Protein AF-A0A821LDR0-F1 (afdb_monomer)

Mean predicted aligned error: 9.77 Å

Secondary structure (DSSP, 8-state):
-EEEEE-TT-SEEEEEETTEEEE-EEPTTSEEEEE---PPSEEEEEEEEEEEE-SS-EEEEEE--TT-SSEETTTTEEEEEEETTEE-------TTTT--PPSS-----TTTTS-PPPTTT-------HHHHSTT-S--

pLDDT: mean 83.9, std 16.34, range [46.28, 98.5]

Sequence (139 aa):
MIFTLFAPTIDDVKLILDDKDVLMDKQSDGTFICSVDNLSDGDHQYKFQISKKGWVLTTSIDIIDPYATKYDPDEQVGYITIKNGKRYEEEFKWQYDQIKLPDNKEFKWQYDQIKLPDNKELILYELYVADFSDSGKFL

Nearest PDB structures (foldseek):
  6ne9-assembly1_A  TM=8.578E-01  e=2.839E-03  Bacteroides intestinalis
  6ne9-assembly1_B  TM=8.645E-01  e=3.786E-03  Bacteroides intestinalis
  6rzo-assembly1_B  TM=8.454E-01  e=6.736E-03  uncultured bacterium
  6rzo-assembly1_A  TM=8.411E-01  e=8.007E-03  uncultured bacterium
  4z29-assembly2_B  TM=7.031E-01  e=3.580E-02  Magnetospirillum gryphiswaldense

Radius of gyration: 22.31 Å; Cα contacts (8 Å, |Δi|>4): 197; chains: 1; bounding box: 69×32×50 Å

Solvent-accessible surface area (backbone atoms only — not comparable to full-atom values): 8923 Å² total; per-residue (Å²): 84,80,51,75,48,83,46,65,90,49,75,47,45,28,39,35,45,74,93,39,80,40,76,36,52,75,44,96,88,22,37,28,39,39,77,48,77,86,60,65,66,43,82,42,48,29,30,35,38,41,29,40,80,49,98,89,50,72,50,72,49,77,39,54,54,94,79,51,90,39,69,40,84,91,79,55,29,18,47,49,40,27,47,92,75,35,81,55,70,86,82,82,72,75,87,70,75,77,66,78,71,76,91,90,69,80,96,64,66,90,60,80,78,52,77,74,65,55,85,90,68,59,78,85,81,89,76,61,63,57,78,74,39,102,78,41,65,88,131

Structure (mmCIF, N/CA/C/O backbone):
data_AF-A0A821LDR0-F1
#
_entry.id   AF-A0A821LDR0-F1
#
loop_
_atom_site.group_PDB
_atom_site.id
_atom_site.type_symbol
_atom_site.label_atom_id
_atom_site.label_alt_id
_atom_site.label_comp_id
_atom_site.label_asym_id
_atom_site.label_entity_id
_atom_site.label_seq_id
_atom_site.pdbx_PDB_ins_code
_atom_site.Cartn_x
_atom_site.Cartn_y
_atom_site.Cartn_z
_atom_site.occupancy
_atom_site.B_iso_or_equiv
_atom_site.auth_seq_id
_atom_site.auth_comp_id
_atom_site.auth_asym_id
_atom_site.auth_atom_id
_atom_site.pdbx_PDB_model_num
ATOM 1 N N . MET A 1 1 ? 2.528 -5.704 13.195 1.00 91.25 1 MET A N 1
ATOM 2 C CA . MET A 1 1 ? 2.620 -5.048 11.874 1.00 91.25 1 MET A CA 1
ATOM 3 C C . MET A 1 1 ? 1.939 -3.699 11.957 1.00 91.25 1 MET A C 1
ATOM 5 O O . MET A 1 1 ? 0.848 -3.653 12.503 1.00 91.25 1 MET A O 1
ATOM 9 N N . ILE A 1 2 ? 2.563 -2.628 11.467 1.00 94.56 2 ILE A N 1
ATOM 10 C CA . ILE A 1 2 ? 1.967 -1.285 11.495 1.00 94.56 2 ILE A CA 1
ATOM 11 C C . ILE A 1 2 ? 1.418 -0.970 10.106 1.00 94.56 2 ILE A C 1
ATOM 13 O O . ILE A 1 2 ? 2.138 -1.116 9.120 1.00 94.56 2 ILE A O 1
ATOM 17 N N . PHE A 1 3 ? 0.169 -0.520 10.052 1.00 96.50 3 PHE A N 1
ATOM 18 C CA . PHE A 1 3 ? -0.457 0.019 8.849 1.00 96.50 3 PHE A CA 1
ATOM 19 C C . PHE A 1 3 ? -0.714 1.505 9.048 1.00 96.50 3 PHE A C 1
ATOM 21 O O . PHE A 1 3 ? -1.114 1.932 10.136 1.00 96.50 3 PHE A O 1
ATOM 28 N N . THR A 1 4 ? -0.483 2.286 7.997 1.00 97.69 4 THR A N 1
ATOM 29 C CA . THR A 1 4 ? -0.671 3.733 8.012 1.00 97.69 4 THR A CA 1
ATOM 30 C C . THR A 1 4 ? -1.425 4.191 6.772 1.00 97.69 4 THR A C 1
ATOM 32 O O . THR A 1 4 ? -1.251 3.640 5.689 1.00 97.69 4 THR A O 1
ATOM 35 N N . LEU A 1 5 ? -2.264 5.214 6.929 1.00 98.19 5 LEU A N 1
ATOM 36 C CA . LEU A 1 5 ? -2.929 5.885 5.817 1.00 98.19 5 LEU A CA 1
ATOM 37 C C . LEU A 1 5 ? -2.981 7.388 6.081 1.00 98.19 5 LEU A C 1
ATOM 39 O O . LEU A 1 5 ? -3.594 7.835 7.048 1.00 98.19 5 LEU A O 1
ATOM 43 N N . PHE A 1 6 ? -2.380 8.189 5.206 1.00 98.06 6 PHE A N 1
ATOM 44 C CA . PHE A 1 6 ? -2.505 9.642 5.284 1.00 98.06 6 PHE A CA 1
ATOM 45 C C . PHE A 1 6 ? -3.811 10.101 4.623 1.00 98.06 6 PHE A C 1
ATOM 47 O O . PHE A 1 6 ? -3.951 10.032 3.403 1.00 98.06 6 PHE A O 1
ATOM 54 N N . ALA A 1 7 ? -4.774 10.562 5.426 1.00 96.94 7 ALA A N 1
ATOM 55 C CA . ALA A 1 7 ? -6.113 10.923 4.957 1.00 96.94 7 ALA A CA 1
ATOM 56 C C . ALA A 1 7 ? -6.725 12.075 5.788 1.00 96.94 7 ALA A C 1
ATOM 58 O O . ALA A 1 7 ? -7.769 11.914 6.422 1.00 96.94 7 ALA A O 1
ATOM 59 N N . PRO A 1 8 ? -6.129 13.281 5.786 1.00 96.69 8 PRO A N 1
ATOM 60 C CA . PRO A 1 8 ? -6.426 14.326 6.774 1.00 96.69 8 PRO A CA 1
ATOM 61 C C . PRO A 1 8 ? -7.891 14.786 6.810 1.00 96.69 8 PRO A C 1
ATOM 63 O O . PRO A 1 8 ? -8.407 15.154 7.868 1.00 96.69 8 PRO A O 1
ATOM 66 N N . THR A 1 9 ? -8.578 14.733 5.667 1.00 94.75 9 THR A N 1
ATOM 67 C CA . THR A 1 9 ? -9.968 15.196 5.512 1.00 94.75 9 THR A CA 1
ATOM 68 C C . THR A 1 9 ? -11.025 14.111 5.745 1.00 94.75 9 THR A C 1
ATOM 70 O O . THR A 1 9 ? -12.216 14.396 5.607 1.00 94.75 9 THR A O 1
ATOM 73 N N . ILE A 1 10 ? -10.599 12.885 6.060 1.00 96.31 10 ILE A N 1
ATOM 74 C CA . ILE A 1 10 ? -11.460 11.730 6.343 1.00 96.31 10 ILE A CA 1
ATOM 75 C C . ILE A 1 10 ? -11.739 11.657 7.842 1.00 96.31 10 ILE A C 1
ATOM 77 O O . ILE A 1 10 ? -10.884 12.022 8.649 1.00 96.31 10 ILE A O 1
ATOM 81 N N . ASP A 1 11 ? -12.938 11.220 8.218 1.00 95.81 11 ASP A N 1
ATOM 82 C CA . ASP A 1 11 ? -13.347 11.171 9.622 1.00 95.81 11 ASP A CA 1
ATOM 83 C C . ASP A 1 11 ? -12.873 9.887 10.294 1.00 95.81 11 ASP A C 1
ATOM 85 O O . ASP A 1 11 ? -12.242 9.948 11.345 1.00 95.81 11 ASP A O 1
ATOM 89 N N . ASP A 1 12 ? -13.129 8.745 9.656 1.00 96.69 12 ASP A N 1
ATOM 90 C CA . ASP A 1 12 ? -12.869 7.421 10.214 1.00 96.69 12 ASP A CA 1
ATOM 91 C C . ASP A 1 12 ? -12.238 6.509 9.148 1.00 96.69 12 ASP A C 1
ATOM 93 O O . ASP A 1 12 ? -12.631 6.538 7.976 1.00 96.69 12 ASP A O 1
ATOM 97 N N . VAL A 1 13 ? -11.272 5.683 9.558 1.00 98.12 13 VAL A N 1
ATOM 98 C CA . VAL A 1 13 ? -10.632 4.675 8.701 1.00 98.12 13 VAL A CA 1
ATOM 99 C C . VAL A 1 13 ? -10.610 3.336 9.418 1.00 98.12 13 VAL A C 1
ATOM 101 O O . VAL A 1 13 ? -10.313 3.244 10.610 1.00 98.12 13 VAL A O 1
ATOM 104 N N . LYS A 1 14 ? -10.901 2.289 8.657 1.00 97.94 14 LYS A N 1
ATOM 105 C CA . LYS A 1 14 ? -10.791 0.900 9.071 1.00 97.94 14 LYS A CA 1
ATOM 106 C C . LYS A 1 14 ? -9.875 0.163 8.097 1.00 97.94 14 LYS A C 1
ATOM 108 O O . LYS A 1 14 ? -10.048 0.270 6.887 1.00 97.94 14 LYS A O 1
ATOM 113 N N . LEU A 1 15 ? -8.928 -0.597 8.625 1.00 98.25 15 LEU A N 1
ATOM 114 C CA . LEU A 1 15 ? -8.198 -1.617 7.887 1.00 98.25 15 LEU A CA 1
ATOM 115 C C . LEU A 1 15 ? -9.077 -2.869 7.799 1.00 98.25 15 LEU A C 1
ATOM 117 O O . LEU A 1 15 ? -9.544 -3.362 8.821 1.00 98.25 15 LEU A O 1
ATOM 121 N N . ILE A 1 16 ? -9.283 -3.380 6.593 1.00 97.75 16 ILE A N 1
ATOM 122 C CA . ILE A 1 16 ? -9.871 -4.697 6.351 1.00 97.75 16 ILE A CA 1
ATOM 123 C C . ILE A 1 16 ? -8.705 -5.603 5.958 1.00 97.75 16 ILE A C 1
ATOM 125 O O . ILE A 1 16 ? -8.088 -5.359 4.925 1.00 97.75 16 ILE A O 1
ATOM 129 N N . LEU A 1 17 ? -8.373 -6.588 6.791 1.00 97.12 17 LEU A N 1
ATOM 130 C CA . LEU A 1 17 ? -7.252 -7.518 6.618 1.00 97.12 17 LEU A CA 1
ATOM 131 C C . LEU A 1 17 ? -7.768 -8.955 6.731 1.00 97.12 17 LEU A C 1
ATOM 133 O O . LEU A 1 17 ? -8.239 -9.334 7.802 1.00 97.12 17 LEU A O 1
ATOM 137 N N . ASP A 1 18 ? -7.678 -9.743 5.658 1.00 95.62 18 ASP A N 1
ATOM 138 C CA . ASP A 1 18 ? -8.241 -11.104 5.563 1.00 95.62 18 ASP A CA 1
ATOM 139 C C . ASP A 1 18 ? -9.661 -11.203 6.161 1.00 95.62 18 ASP A C 1
ATOM 141 O O . ASP A 1 18 ? -9.917 -11.964 7.101 1.00 95.62 18 ASP A O 1
ATOM 145 N N . ASP A 1 19 ? -10.566 -10.348 5.673 1.00 92.19 19 ASP A N 1
ATOM 146 C CA . ASP A 1 19 ? -11.958 -10.210 6.134 1.00 92.19 19 ASP A CA 1
ATOM 147 C C . ASP A 1 19 ? -12.139 -9.790 7.606 1.00 92.19 19 ASP A C 1
ATOM 149 O O . ASP A 1 19 ? -13.240 -9.877 8.161 1.00 92.19 19 ASP A O 1
ATOM 153 N N . LYS A 1 20 ? -11.077 -9.312 8.264 1.00 94.44 20 LYS A N 1
ATOM 154 C CA . LYS A 1 20 ? -11.135 -8.777 9.629 1.00 94.44 20 LYS A CA 1
ATOM 155 C C . LYS A 1 20 ? -10.986 -7.270 9.639 1.00 94.44 20 LYS A C 1
ATOM 157 O O . LYS A 1 20 ? -10.030 -6.705 9.114 1.00 94.44 20 LYS A O 1
ATOM 162 N N . ASP A 1 21 ? -11.903 -6.648 10.356 1.00 96.50 21 ASP A N 1
ATOM 163 C CA . ASP A 1 21 ? -11.973 -5.209 10.515 1.00 96.50 21 ASP A CA 1
ATOM 164 C C . ASP A 1 21 ? -11.132 -4.742 11.710 1.00 96.50 21 ASP A C 1
ATOM 166 O O . ASP A 1 21 ? -11.329 -5.192 12.841 1.00 96.50 21 ASP A O 1
ATOM 170 N N . VAL A 1 22 ? -10.244 -3.777 11.478 1.00 97.38 22 VAL A N 1
ATOM 171 C CA . VAL A 1 22 ? -9.431 -3.118 12.505 1.00 97.38 22 VAL A CA 1
ATOM 172 C C . VAL A 1 22 ? -9.609 -1.609 12.374 1.00 97.38 22 VAL A C 1
ATOM 174 O O . VAL A 1 22 ? -9.265 -1.016 11.355 1.00 97.38 22 VAL A O 1
ATOM 177 N N . LEU A 1 23 ? -10.171 -0.968 13.398 1.00 97.75 23 LEU A N 1
ATOM 178 C CA . LEU A 1 23 ? -10.299 0.490 13.423 1.00 97.75 23 LEU A CA 1
ATOM 179 C C . LEU A 1 23 ? -8.913 1.136 13.563 1.00 97.75 23 LEU A C 1
ATOM 181 O O . LEU A 1 23 ? -8.072 0.632 14.306 1.00 97.75 23 LEU A O 1
ATOM 185 N N . MET A 1 24 ? -8.683 2.243 12.857 1.00 98.38 24 MET A N 1
ATOM 186 C CA . MET A 1 24 ? -7.416 2.971 12.904 1.00 98.38 24 MET A CA 1
ATOM 187 C C . MET A 1 24 ? -7.536 4.262 13.713 1.00 98.38 24 MET A C 1
ATOM 189 O O . MET A 1 24 ? -8.528 4.986 13.611 1.00 98.38 24 MET A O 1
ATOM 193 N N . ASP A 1 25 ? -6.485 4.589 14.460 1.00 98.38 25 ASP A N 1
ATOM 194 C CA . ASP A 1 25 ? -6.416 5.794 15.280 1.00 98.38 25 ASP A CA 1
ATOM 195 C C . ASP A 1 25 ? -5.950 6.991 14.449 1.00 98.38 25 ASP A C 1
ATOM 197 O O . ASP A 1 25 ? -4.826 7.007 13.927 1.00 98.38 25 ASP A O 1
ATOM 201 N N . LYS A 1 26 ? -6.800 8.020 14.353 1.00 97.94 26 LYS A N 1
ATOM 202 C CA . LYS A 1 26 ? -6.463 9.280 13.682 1.00 97.94 26 LYS A CA 1
ATOM 203 C C . LYS A 1 26 ? -5.492 10.102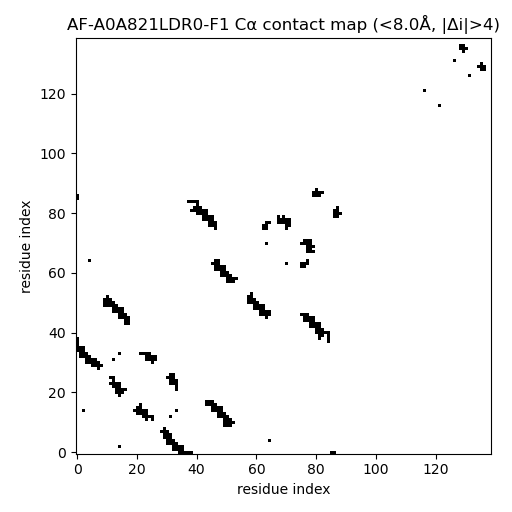 14.530 1.00 97.94 26 LYS A C 1
ATOM 205 O O . LYS A 1 26 ? -5.807 10.507 15.647 1.00 97.94 26 LYS A O 1
ATOM 210 N N . GLN A 1 27 ? -4.332 10.393 13.964 1.00 98.06 27 GLN A N 1
ATOM 211 C CA . GLN A 1 27 ? -3.314 11.266 14.533 1.00 98.06 27 GLN A CA 1
ATOM 212 C C . GLN A 1 27 ? -3.599 12.740 14.202 1.00 98.06 27 GLN A C 1
ATOM 214 O O . GLN A 1 27 ? -4.402 13.071 13.325 1.00 98.06 27 GLN A O 1
ATOM 219 N N . SER A 1 28 ? -2.928 13.650 14.910 1.00 97.19 28 SER A N 1
ATOM 220 C CA . SER A 1 28 ? -3.126 15.101 14.772 1.00 97.19 28 SER A CA 1
ATOM 221 C C . SER A 1 28 ? -2.720 15.664 13.406 1.00 97.19 28 SER A C 1
ATOM 223 O O . SER A 1 28 ? -3.250 16.694 12.994 1.00 97.19 28 SER A O 1
ATOM 225 N N . ASP A 1 29 ? -1.810 14.996 12.700 1.00 96.75 29 ASP A N 1
ATOM 226 C CA . ASP A 1 29 ? -1.369 15.343 11.346 1.00 96.75 29 ASP A CA 1
ATOM 227 C C . ASP A 1 29 ? -2.335 14.850 10.252 1.00 96.75 29 ASP A C 1
ATOM 229 O O . ASP A 1 29 ? -2.183 15.213 9.087 1.00 96.75 29 ASP A O 1
ATOM 233 N N . GLY A 1 30 ? -3.352 14.056 10.612 1.00 96.31 30 GLY A N 1
ATOM 234 C CA . GLY A 1 30 ? -4.279 13.436 9.668 1.00 96.31 30 GLY A CA 1
ATOM 235 C C . GLY A 1 30 ? -3.863 12.048 9.174 1.00 96.31 30 GLY A C 1
ATOM 236 O O . GLY A 1 30 ? -4.534 11.497 8.296 1.00 96.31 30 GLY A O 1
ATOM 237 N N . THR A 1 31 ? -2.796 11.475 9.729 1.00 98.06 31 THR A N 1
ATOM 238 C CA . THR A 1 31 ? -2.405 10.080 9.518 1.00 98.06 31 THR A CA 1
ATOM 239 C C . THR A 1 31 ? -3.272 9.162 10.374 1.00 98.06 31 THR A C 1
ATOM 241 O O . THR A 1 31 ? -3.455 9.399 11.560 1.00 98.06 31 THR A O 1
ATOM 244 N N . PHE A 1 32 ? -3.798 8.090 9.801 1.00 98.50 32 PHE A N 1
ATOM 245 C CA . PHE A 1 32 ? -4.437 6.997 10.527 1.00 98.50 32 PHE A CA 1
ATOM 246 C C . PHE A 1 32 ? -3.423 5.882 10.733 1.00 98.50 32 PHE A C 1
ATOM 248 O O . PHE A 1 32 ? -2.693 5.548 9.799 1.00 98.50 32 PHE A O 1
ATOM 255 N N . ILE A 1 33 ? -3.367 5.311 11.935 1.00 98.31 33 ILE A N 1
ATOM 256 C CA . ILE A 1 33 ? -2.404 4.259 12.284 1.00 98.31 33 ILE A CA 1
ATOM 257 C C . ILE A 1 33 ? -3.123 3.124 13.012 1.00 98.31 33 ILE A C 1
ATOM 259 O O . ILE A 1 33 ? -3.967 3.371 13.868 1.00 98.31 33 ILE A O 1
ATOM 263 N N . CYS A 1 34 ? -2.766 1.879 12.708 1.00 97.62 34 CYS A N 1
ATOM 264 C CA . CYS A 1 34 ? -3.098 0.738 13.558 1.00 97.62 34 CYS A CA 1
ATOM 265 C C . CYS A 1 34 ? -1.955 -0.278 13.598 1.00 97.62 34 CYS A C 1
ATOM 267 O O . CYS A 1 34 ? -1.170 -0.399 12.653 1.00 97.62 34 CYS A O 1
ATOM 269 N N . SER A 1 35 ? -1.909 -1.049 14.681 1.00 95.81 35 SER A N 1
ATOM 270 C CA . SER A 1 35 ? -0.997 -2.178 14.840 1.00 95.81 35 SER A CA 1
ATOM 271 C C . SER A 1 35 ? -1.789 -3.478 14.849 1.00 95.81 35 SER A C 1
ATOM 273 O O . SER A 1 35 ? -2.720 -3.630 15.633 1.00 95.81 35 SER A O 1
ATOM 275 N N . VAL A 1 36 ? -1.407 -4.419 13.989 1.00 94.38 36 VAL A N 1
ATOM 276 C CA . VAL A 1 36 ? -1.949 -5.780 13.976 1.00 94.38 36 VAL A CA 1
ATOM 277 C C . VAL A 1 36 ? -0.869 -6.752 14.424 1.00 94.38 36 VAL A C 1
ATOM 279 O O . VAL A 1 36 ? 0.184 -6.864 13.788 1.00 94.38 36 VAL A O 1
ATOM 282 N N . ASP A 1 37 ? -1.117 -7.443 15.528 1.00 90.75 37 ASP A N 1
ATOM 283 C CA . ASP A 1 37 ? -0.175 -8.393 16.112 1.00 90.75 37 ASP A CA 1
ATOM 284 C C . ASP A 1 37 ? -0.325 -9.791 15.509 1.00 90.75 37 ASP A C 1
ATOM 286 O O . ASP A 1 37 ? -1.404 -10.188 15.075 1.00 90.75 37 ASP A O 1
ATOM 290 N N . ASN A 1 38 ? 0.770 -10.556 15.530 1.00 86.69 38 ASN A N 1
ATOM 291 C CA . ASN A 1 38 ? 0.79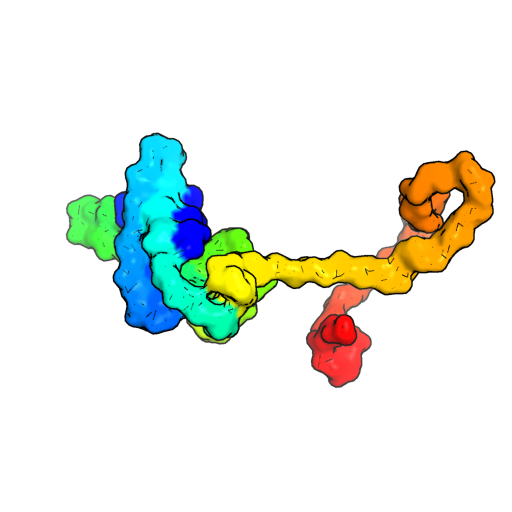3 -11.982 15.187 1.00 86.69 38 ASN A CA 1
ATOM 292 C C . ASN A 1 38 ? 0.215 -12.336 13.801 1.00 86.69 38 ASN A C 1
ATOM 294 O O . ASN A 1 38 ? -0.448 -13.364 13.665 1.00 86.69 38 ASN A O 1
ATOM 298 N N . LEU A 1 39 ? 0.485 -11.529 12.764 1.00 92.81 39 LEU A N 1
ATOM 299 C CA . LEU A 1 39 ? 0.284 -12.005 11.390 1.00 92.81 39 LEU A CA 1
ATOM 300 C C . LEU A 1 39 ? 1.193 -13.214 11.143 1.00 92.81 39 LEU A C 1
ATOM 302 O O . LEU A 1 39 ? 2.389 -13.167 11.442 1.00 92.81 39 LEU A O 1
ATOM 306 N N . SER A 1 40 ? 0.608 -14.282 10.606 1.00 93.81 40 SER A N 1
ATOM 307 C CA . SER A 1 40 ? 1.347 -15.447 10.129 1.00 93.81 40 SER A CA 1
ATOM 308 C C . SER A 1 40 ? 2.250 -15.079 8.956 1.00 93.81 40 SER A C 1
ATOM 310 O O . SER A 1 40 ? 2.026 -14.083 8.283 1.00 93.81 40 SER A O 1
ATOM 312 N N . ASP A 1 41 ? 3.258 -15.900 8.685 1.00 94.38 41 ASP A N 1
ATOM 313 C CA . ASP A 1 41 ? 3.998 -15.791 7.430 1.00 94.38 41 ASP A CA 1
ATOM 314 C C . ASP A 1 41 ? 3.092 -16.184 6.250 1.00 94.38 41 ASP A C 1
ATOM 316 O O . ASP A 1 41 ? 2.330 -17.150 6.345 1.00 94.38 41 ASP A O 1
ATOM 320 N N . GLY A 1 42 ? 3.196 -15.458 5.137 1.00 94.06 42 GLY A N 1
ATOM 321 C CA . GLY A 1 42 ? 2.351 -15.642 3.956 1.00 94.06 42 GLY A CA 1
ATOM 322 C C . GLY A 1 42 ? 1.880 -14.328 3.337 1.00 94.06 42 GLY A C 1
ATOM 323 O O . GLY A 1 42 ? 2.268 -13.245 3.773 1.00 94.06 42 GLY A O 1
ATOM 324 N N . ASP A 1 43 ? 1.059 -14.442 2.297 1.00 94.69 43 ASP A N 1
ATOM 325 C CA . ASP A 1 43 ? 0.394 -13.306 1.661 1.00 94.69 43 ASP A CA 1
ATOM 326 C C . ASP A 1 43 ? -0.934 -13.031 2.368 1.00 94.69 43 ASP A C 1
ATOM 328 O O . ASP A 1 43 ? -1.733 -13.945 2.568 1.00 94.69 43 ASP A O 1
ATOM 332 N N . HIS A 1 44 ? -1.166 -11.766 2.707 1.00 95.94 44 HIS A N 1
ATOM 333 C CA . HIS A 1 44 ? -2.391 -11.292 3.338 1.00 95.94 44 HIS A CA 1
ATOM 334 C C . HIS A 1 44 ? -3.045 -10.224 2.472 1.00 95.94 44 HIS A C 1
ATOM 336 O O . HIS A 1 44 ? -2.372 -9.287 2.024 1.00 95.94 44 HIS A O 1
ATOM 342 N N . GLN A 1 45 ? -4.349 -10.359 2.257 1.00 96.94 45 GLN A N 1
ATOM 343 C CA . GLN A 1 45 ? -5.132 -9.386 1.509 1.00 96.94 45 GLN A CA 1
ATOM 344 C C . GLN A 1 45 ? -5.560 -8.257 2.432 1.00 96.94 45 GLN A C 1
ATOM 346 O O . GLN A 1 45 ? -6.024 -8.491 3.551 1.00 96.94 45 GLN A O 1
ATOM 351 N N . TYR A 1 46 ? -5.439 -7.021 1.959 1.00 97.62 46 TYR A N 1
ATOM 352 C CA . TYR A 1 46 ? -5.894 -5.876 2.725 1.00 97.62 46 TYR A CA 1
ATOM 353 C C . TYR A 1 46 ? -6.417 -4.734 1.862 1.00 97.62 46 TYR A C 1
ATOM 355 O O . TYR A 1 46 ? -6.046 -4.558 0.701 1.00 97.62 46 TYR A O 1
ATOM 363 N N . LYS A 1 47 ? -7.278 -3.922 2.468 1.00 97.75 47 LYS A N 1
ATOM 364 C CA . LYS A 1 47 ? -7.760 -2.649 1.927 1.00 97.75 47 LYS A CA 1
ATOM 365 C C . LYS A 1 47 ? -8.158 -1.716 3.064 1.00 97.75 47 LYS A C 1
ATOM 367 O O . LYS A 1 47 ? -8.317 -2.148 4.208 1.00 97.75 47 LYS A O 1
ATOM 372 N N . PHE A 1 48 ? -8.341 -0.439 2.757 1.00 98.06 48 PHE A N 1
ATOM 373 C CA . PHE A 1 48 ? -8.871 0.523 3.717 1.00 98.06 48 PHE A CA 1
ATOM 374 C C . PHE A 1 48 ? -10.315 0.852 3.387 1.00 98.06 48 PHE A C 1
ATOM 376 O O . PHE A 1 48 ? -10.641 1.149 2.245 1.00 98.06 48 PHE A O 1
ATOM 383 N N . GLN A 1 49 ? -11.167 0.878 4.399 1.00 97.69 49 GLN A N 1
ATOM 384 C CA . GLN A 1 49 ? -12.480 1.488 4.308 1.00 97.69 49 GLN A CA 1
ATOM 385 C C . GLN A 1 49 ? -12.407 2.873 4.937 1.00 97.69 49 GLN A C 1
ATOM 387 O O . GLN A 1 49 ? -12.197 3.014 6.145 1.00 97.69 49 GLN A O 1
ATOM 392 N N . ILE A 1 50 ? -12.578 3.899 4.112 1.00 97.06 50 ILE A N 1
ATOM 393 C CA . ILE A 1 50 ? -12.581 5.294 4.542 1.00 97.06 50 ILE A CA 1
ATOM 394 C C . ILE A 1 50 ? -14.017 5.788 4.648 1.00 97.06 50 ILE A C 1
ATOM 396 O O . ILE A 1 50 ? -14.860 5.457 3.815 1.00 97.06 50 ILE A O 1
ATOM 400 N N . SER A 1 51 ? -14.306 6.587 5.671 1.00 96.38 51 SER A N 1
ATOM 401 C CA . SER A 1 51 ? -15.642 7.128 5.902 1.00 96.38 51 SER A CA 1
ATOM 402 C C . SER A 1 51 ? -15.604 8.633 6.105 1.00 96.38 51 SER A C 1
ATOM 404 O O . SER A 1 51 ? -14.764 9.163 6.835 1.00 96.38 51 SER A O 1
ATOM 406 N N . LYS A 1 52 ? -16.553 9.323 5.472 1.00 93.94 52 LYS A N 1
ATOM 407 C CA . LYS A 1 52 ? -16.747 10.762 5.625 1.00 93.94 52 LYS A CA 1
ATOM 408 C C . LYS A 1 52 ? -18.185 11.057 6.021 1.00 93.94 52 LYS A C 1
ATOM 410 O O . LYS A 1 52 ? -19.128 10.627 5.354 1.00 93.94 52 LYS A O 1
ATOM 415 N N . LYS A 1 53 ? -18.352 11.799 7.109 1.00 90.88 53 LYS A N 1
ATOM 416 C CA . LYS A 1 53 ? -19.637 12.238 7.647 1.00 90.88 53 LYS A CA 1
ATOM 417 C C . LYS A 1 53 ? -20.099 13.447 6.841 1.00 90.88 53 LYS A C 1
ATOM 419 O O . LYS A 1 53 ? -19.516 14.528 6.903 1.00 90.88 53 LYS A O 1
ATOM 424 N N . GLY A 1 54 ? -21.133 13.252 6.032 1.00 83.94 54 GLY A N 1
ATOM 425 C CA . GLY A 1 54 ? -21.867 14.340 5.401 1.00 83.94 54 GLY A CA 1
ATOM 426 C C . GLY A 1 54 ? -22.921 14.921 6.344 1.00 83.94 54 GLY A C 1
ATOM 427 O O . GLY A 1 54 ? -23.199 14.381 7.410 1.00 83.94 54 GLY A O 1
ATOM 428 N N . TRP A 1 55 ? -23.560 16.014 5.920 1.00 76.38 55 TRP A N 1
ATOM 429 C CA . TRP A 1 55 ? -24.617 16.681 6.696 1.00 76.38 55 TRP A CA 1
ATOM 430 C C . TRP A 1 55 ? -25.844 15.787 6.959 1.00 76.38 55 TRP A C 1
ATOM 432 O O . TRP A 1 55 ? -26.529 15.955 7.962 1.00 76.38 55 TRP A O 1
ATOM 442 N N . VAL A 1 56 ? -26.132 14.848 6.051 1.00 74.38 56 VAL A N 1
ATOM 443 C CA . VAL A 1 56 ? -27.327 13.980 6.106 1.00 74.38 56 VAL A CA 1
ATOM 444 C C . VAL A 1 56 ? -26.961 12.497 6.187 1.00 74.38 56 VAL A C 1
ATOM 446 O O . VAL A 1 56 ? -27.700 11.716 6.778 1.00 74.38 56 VAL A O 1
ATOM 449 N N . LEU A 1 57 ? -25.838 12.096 5.587 1.00 75.00 57 LEU A N 1
ATOM 450 C CA . LEU A 1 57 ? -25.428 10.699 5.462 1.00 75.00 57 LEU A CA 1
ATOM 451 C C . LEU A 1 57 ? -23.913 10.576 5.597 1.00 75.00 57 LEU A C 1
ATOM 453 O O . LEU A 1 57 ? -23.166 11.432 5.121 1.00 75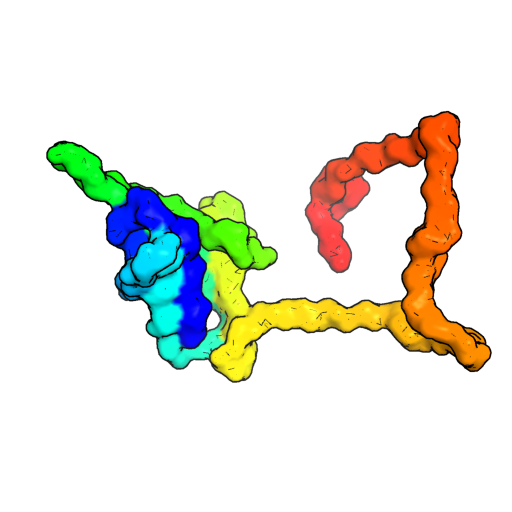.00 57 LEU A O 1
ATOM 457 N N . THR A 1 58 ? -23.478 9.483 6.213 1.00 86.38 58 THR A N 1
ATOM 458 C CA . THR A 1 58 ? -22.085 9.039 6.175 1.00 86.38 58 THR A CA 1
ATOM 459 C C . THR A 1 58 ? -21.888 8.187 4.933 1.00 86.38 58 THR A C 1
ATOM 461 O O . THR A 1 58 ? -22.650 7.247 4.707 1.00 86.38 58 THR A O 1
ATOM 464 N N . THR A 1 59 ? -20.863 8.501 4.148 1.00 91.88 59 THR A N 1
ATOM 465 C CA . THR A 1 59 ? -20.457 7.680 3.006 1.00 91.88 59 THR A CA 1
ATOM 466 C C . THR A 1 59 ? -19.182 6.942 3.367 1.00 91.88 59 THR A C 1
ATOM 468 O O . THR A 1 59 ? -18.222 7.567 3.822 1.00 91.88 59 THR A O 1
ATOM 471 N N . SER A 1 60 ? -19.177 5.633 3.129 1.00 94.75 60 SER A N 1
ATOM 472 C CA . SER A 1 60 ? -18.001 4.779 3.273 1.00 94.75 60 SER A CA 1
ATOM 473 C C . SER A 1 60 ? -17.625 4.208 1.914 1.00 94.75 60 SER A C 1
ATOM 475 O O . SER A 1 60 ? -18.508 3.801 1.158 1.00 94.75 60 SER A O 1
ATOM 477 N N . ILE A 1 61 ? -16.332 4.200 1.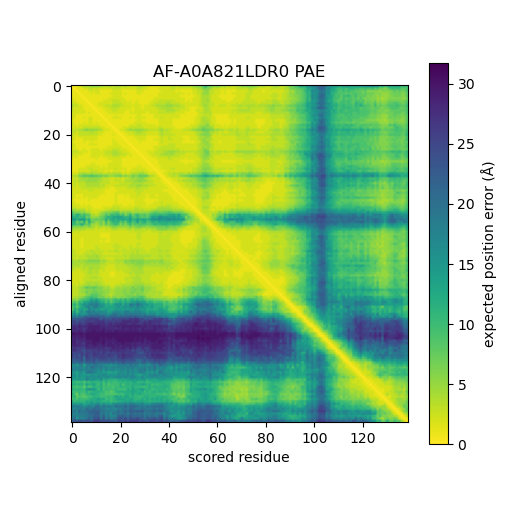600 1.00 95.38 61 ILE A N 1
ATOM 478 C CA . ILE A 1 61 ? -15.795 3.571 0.393 1.00 95.38 61 ILE A CA 1
ATOM 479 C C . ILE A 1 61 ? -14.546 2.773 0.734 1.00 95.38 61 ILE A C 1
ATOM 481 O O . ILE A 1 61 ? -13.764 3.163 1.603 1.00 95.38 61 ILE A O 1
ATOM 485 N N . ASP A 1 62 ? -14.371 1.674 0.020 1.00 96.25 62 ASP A N 1
ATOM 486 C CA . ASP A 1 62 ? -13.170 0.862 0.086 1.00 96.25 62 ASP A CA 1
ATOM 487 C C . ASP A 1 62 ? -12.136 1.403 -0.910 1.00 96.25 62 ASP A C 1
ATOM 489 O O . ASP A 1 62 ? -12.481 1.795 -2.027 1.00 96.25 62 ASP A O 1
ATOM 493 N N . ILE A 1 63 ? -10.872 1.447 -0.499 1.00 96.12 63 ILE A N 1
ATOM 494 C CA . ILE A 1 63 ? -9.743 1.892 -1.311 1.00 96.12 63 ILE A CA 1
ATOM 495 C C . ILE A 1 63 ? -8.560 0.939 -1.146 1.00 96.12 63 ILE A C 1
ATOM 497 O O . ILE A 1 63 ? -8.317 0.391 -0.066 1.00 96.12 63 ILE A O 1
ATOM 501 N N . ILE A 1 64 ? -7.784 0.800 -2.217 1.00 96.88 64 ILE A N 1
ATOM 502 C CA . ILE A 1 64 ? -6.458 0.184 -2.163 1.00 96.88 64 ILE A CA 1
ATOM 503 C C . ILE A 1 64 ? -5.502 1.169 -1.482 1.00 96.88 64 ILE A C 1
ATOM 505 O O . ILE A 1 64 ? -5.618 2.386 -1.651 1.00 96.88 64 ILE A O 1
ATOM 509 N N . ASP A 1 65 ? -4.559 0.642 -0.707 1.00 95.88 65 ASP A N 1
ATOM 510 C CA . ASP A 1 65 ? -3.470 1.427 -0.133 1.00 95.88 65 ASP A CA 1
ATOM 511 C C . ASP A 1 65 ? -2.673 2.144 -1.243 1.00 95.88 65 ASP A C 1
ATOM 513 O O . ASP A 1 65 ? -2.130 1.472 -2.124 1.00 95.88 65 ASP A O 1
ATOM 517 N N . PRO A 1 66 ? -2.550 3.487 -1.208 1.00 95.19 66 PRO A N 1
ATOM 518 C CA . PRO A 1 66 ? -1.730 4.234 -2.163 1.00 95.19 66 PRO A CA 1
ATOM 519 C C . PRO A 1 66 ? -0.258 3.795 -2.212 1.00 95.19 66 PRO A C 1
ATOM 521 O O . PRO A 1 66 ? 0.428 4.082 -3.190 1.00 95.19 66 PRO A O 1
ATOM 524 N N . TYR A 1 67 ? 0.225 3.117 -1.166 1.00 93.25 67 TYR A N 1
ATOM 525 C CA . TYR A 1 67 ? 1.576 2.566 -1.053 1.00 93.25 67 TYR A CA 1
ATOM 526 C C . TYR A 1 67 ? 1.629 1.034 -1.216 1.00 93.25 67 TYR A C 1
ATOM 528 O O . TYR A 1 67 ? 2.640 0.413 -0.870 1.00 93.25 67 TYR A O 1
ATOM 536 N N . ALA A 1 68 ? 0.572 0.400 -1.738 1.00 93.06 68 ALA A N 1
ATOM 537 C CA . ALA A 1 68 ? 0.597 -1.024 -2.063 1.00 93.06 68 ALA A CA 1
ATOM 538 C C . ALA A 1 68 ? 1.648 -1.320 -3.146 1.00 93.06 68 ALA A C 1
ATOM 540 O O . ALA A 1 68 ? 1.647 -0.725 -4.222 1.00 93.06 68 ALA A O 1
ATOM 541 N N . THR A 1 69 ? 2.532 -2.282 -2.878 1.00 89.94 69 THR A N 1
ATOM 542 C CA . THR A 1 69 ? 3.549 -2.753 -3.836 1.00 89.94 69 THR A CA 1
ATOM 543 C C . THR A 1 69 ? 3.070 -3.941 -4.670 1.00 89.94 69 THR A C 1
ATOM 545 O O . THR A 1 69 ? 3.623 -4.216 -5.730 1.00 89.94 69 THR A O 1
ATOM 548 N N . LYS A 1 70 ? 2.032 -4.639 -4.201 1.00 92.06 70 LYS A N 1
ATOM 549 C CA . LYS A 1 70 ? 1.342 -5.736 -4.882 1.00 92.06 70 LYS A CA 1
ATOM 550 C C . LYS A 1 70 ? -0.158 -5.524 -4.696 1.00 92.06 70 LYS A C 1
ATOM 552 O O . LYS A 1 70 ? -0.598 -5.283 -3.573 1.00 92.06 70 LYS A O 1
ATOM 557 N N . TYR A 1 71 ? -0.927 -5.590 -5.775 1.00 94.31 71 TYR A N 1
ATOM 558 C CA . TYR A 1 71 ? -2.378 -5.416 -5.751 1.00 94.31 71 TYR A CA 1
ATOM 559 C C . TYR A 1 71 ? -3.041 -6.315 -6.792 1.00 94.31 71 TYR A C 1
ATOM 561 O O . TYR A 1 71 ? -2.398 -6.722 -7.761 1.00 94.31 71 TYR A O 1
ATOM 569 N N . ASP A 1 72 ? -4.318 -6.606 -6.579 1.00 93.44 72 ASP A N 1
ATOM 570 C CA . ASP A 1 72 ? -5.177 -7.281 -7.547 1.00 93.44 72 ASP A CA 1
ATOM 571 C C . ASP A 1 72 ? -6.244 -6.288 -8.044 1.00 93.44 72 ASP A C 1
ATOM 573 O O . ASP A 1 72 ? -7.011 -5.760 -7.230 1.00 93.44 72 ASP A O 1
ATOM 577 N N . PRO A 1 73 ? -6.266 -5.965 -9.352 1.00 88.50 73 PRO A N 1
ATOM 578 C CA . PRO A 1 73 ? -7.226 -5.024 -9.921 1.00 88.50 73 PRO A CA 1
ATOM 579 C C . PRO A 1 73 ? -8.660 -5.564 -9.974 1.00 88.50 73 PRO A C 1
ATOM 581 O O . PRO A 1 73 ? -9.593 -4.761 -9.923 1.00 88.50 73 PRO A O 1
ATOM 584 N N . ASP A 1 74 ? -8.843 -6.882 -10.074 1.00 92.38 74 ASP A N 1
ATOM 585 C CA . ASP A 1 74 ? -10.161 -7.511 -10.165 1.00 92.38 74 ASP A CA 1
ATOM 586 C C . ASP A 1 74 ? -10.830 -7.529 -8.786 1.00 92.38 74 ASP A C 1
ATOM 588 O O . ASP A 1 74 ? -12.013 -7.207 -8.651 1.00 92.38 74 ASP A O 1
ATOM 592 N N . GLU A 1 75 ? -10.051 -7.832 -7.746 1.00 91.12 75 GLU A N 1
ATOM 593 C CA . GLU A 1 75 ? -10.526 -7.868 -6.357 1.00 91.12 75 GLU A CA 1
ATOM 594 C C . GLU A 1 75 ? -10.454 -6.506 -5.643 1.00 91.12 75 GLU A C 1
ATOM 596 O O . GLU A 1 75 ? -11.073 -6.314 -4.595 1.00 91.12 75 GLU A O 1
ATOM 601 N N . GLN A 1 76 ? -9.731 -5.538 -6.214 1.00 93.81 76 GLN A N 1
ATOM 602 C CA . GLN A 1 76 ? -9.470 -4.214 -5.636 1.00 93.81 76 GLN A CA 1
ATOM 603 C C . GLN A 1 76 ? -8.856 -4.270 -4.227 1.00 93.81 76 GLN A C 1
ATOM 605 O O . GLN A 1 76 ? -9.249 -3.529 -3.320 1.00 93.81 76 GLN A O 1
ATOM 610 N N . VAL A 1 77 ? -7.864 -5.144 -4.044 1.00 96.19 77 VAL A N 1
ATOM 611 C CA . VAL A 1 77 ? -7.138 -5.328 -2.776 1.00 96.19 77 VAL A CA 1
ATOM 612 C C . VAL A 1 77 ? -5.634 -5.174 -2.964 1.00 96.19 77 VAL A C 1
ATOM 614 O O . VAL A 1 77 ? -5.082 -5.480 -4.021 1.00 96.19 77 VAL A O 1
ATOM 617 N N . GLY A 1 78 ? -4.960 -4.703 -1.918 1.00 96.00 78 GLY A N 1
ATOM 618 C CA . GLY A 1 78 ? -3.512 -4.793 -1.785 1.00 96.00 78 GLY A CA 1
ATOM 619 C C . GLY A 1 78 ? -3.103 -6.119 -1.146 1.00 96.00 78 GLY A C 1
ATOM 620 O O . GLY A 1 78 ? -3.882 -6.747 -0.431 1.00 96.00 78 GLY A O 1
ATOM 621 N N . TYR A 1 79 ? -1.855 -6.521 -1.365 1.00 95.44 79 TYR A N 1
ATOM 622 C CA . TYR A 1 79 ? -1.244 -7.660 -0.691 1.00 95.44 79 TYR A CA 1
ATOM 623 C C . TYR A 1 79 ? -0.043 -7.209 0.123 1.00 95.44 79 TYR A C 1
ATOM 625 O O . TYR A 1 79 ? 0.817 -6.469 -0.360 1.00 95.44 79 TYR A O 1
ATOM 633 N N . ILE A 1 80 ? 0.037 -7.711 1.349 1.00 93.88 80 ILE A N 1
ATOM 634 C CA . ILE A 1 80 ? 1.238 -7.635 2.170 1.00 93.88 80 ILE A CA 1
ATOM 635 C C . ILE A 1 80 ? 1.756 -9.048 2.408 1.00 93.88 80 ILE A C 1
ATOM 637 O O . ILE A 1 80 ? 1.041 -9.914 2.905 1.00 93.88 80 ILE A O 1
ATOM 641 N N . THR A 1 81 ? 3.015 -9.280 2.055 1.00 94.25 81 THR A N 1
ATOM 642 C CA . THR A 1 81 ? 3.692 -10.541 2.349 1.00 94.25 81 THR A CA 1
ATOM 643 C C . THR A 1 81 ? 4.402 -10.421 3.692 1.00 94.25 81 THR A C 1
ATOM 645 O O . THR A 1 81 ? 5.110 -9.445 3.950 1.00 94.25 81 THR A O 1
ATOM 648 N N . ILE A 1 82 ? 4.227 -11.411 4.559 1.00 93.44 82 ILE A N 1
ATOM 649 C CA . ILE A 1 82 ? 4.872 -11.510 5.867 1.00 93.44 82 ILE A CA 1
ATOM 650 C C . ILE A 1 82 ? 5.862 -12.671 5.845 1.00 93.44 82 ILE A C 1
ATOM 652 O O . ILE A 1 82 ? 5.552 -13.765 5.375 1.00 93.44 82 ILE A O 1
ATOM 656 N N . LYS A 1 83 ? 7.075 -12.427 6.344 1.00 91.31 83 LYS A N 1
ATOM 657 C CA . LYS A 1 83 ? 8.131 -13.432 6.467 1.00 91.31 83 LYS A CA 1
ATOM 658 C C . LYS A 1 83 ? 8.903 -13.225 7.762 1.00 91.31 83 LYS A C 1
ATOM 660 O O . LYS A 1 83 ? 9.406 -12.131 8.024 1.00 91.31 83 LYS A O 1
ATOM 665 N N . ASN A 1 84 ? 9.030 -14.280 8.560 1.00 88.88 84 ASN A N 1
ATOM 666 C CA . ASN A 1 84 ? 9.580 -14.255 9.911 1.00 88.88 84 ASN A CA 1
ATOM 667 C C . ASN A 1 84 ? 8.942 -13.156 10.788 1.00 88.88 84 ASN A C 1
ATOM 669 O O . ASN A 1 84 ? 9.647 -12.431 11.497 1.00 88.88 84 ASN A O 1
ATOM 673 N N . GLY A 1 85 ? 7.617 -12.985 10.690 1.00 86.38 85 GLY A N 1
ATOM 674 C CA . GLY A 1 85 ? 6.854 -11.990 11.459 1.00 86.38 85 GLY A CA 1
ATOM 675 C C . GLY A 1 85 ? 7.107 -10.523 11.079 1.00 86.38 85 GLY A C 1
ATOM 676 O O . GLY A 1 85 ? 6.698 -9.615 11.807 1.00 86.38 85 GLY A O 1
ATOM 677 N N . LYS A 1 86 ? 7.789 -10.261 9.958 1.00 86.19 86 LYS A N 1
ATOM 678 C CA . LYS A 1 86 ? 8.058 -8.915 9.429 1.00 86.19 86 LYS A CA 1
ATOM 679 C C . LYS A 1 86 ? 7.478 -8.759 8.031 1.00 86.19 86 LYS A C 1
ATOM 681 O O . LYS A 1 86 ? 7.286 -9.748 7.331 1.00 86.19 86 LYS A O 1
ATOM 686 N N . ARG A 1 87 ? 7.236 -7.510 7.618 1.00 87.94 87 ARG A N 1
ATOM 687 C CA . ARG A 1 87 ? 6.863 -7.194 6.236 1.00 87.94 87 ARG A CA 1
ATOM 688 C C . ARG A 1 87 ? 8.009 -7.671 5.359 1.00 87.94 87 ARG A C 1
ATOM 690 O O . ARG A 1 87 ? 9.152 -7.275 5.577 1.00 87.94 87 ARG A O 1
ATOM 697 N N . TYR A 1 88 ? 7.702 -8.569 4.439 1.00 86.06 88 TYR A N 1
ATOM 698 C CA . TYR A 1 88 ? 8.639 -8.981 3.423 1.00 86.06 88 TYR A CA 1
ATOM 699 C C . TYR A 1 88 ? 8.676 -7.885 2.366 1.00 86.06 88 TYR A C 1
ATOM 701 O O . TYR A 1 88 ? 7.689 -7.621 1.683 1.00 86.06 88 TYR A O 1
ATOM 709 N N . GLU A 1 89 ? 9.820 -7.229 2.275 1.00 78.75 89 GLU A N 1
ATOM 710 C CA . GLU A 1 89 ? 10.184 -6.429 1.120 1.00 78.75 89 GLU A CA 1
ATOM 711 C C . GLU A 1 89 ? 11.070 -7.324 0.260 1.00 78.75 89 GLU A C 1
ATOM 713 O O . GLU A 1 89 ? 11.979 -7.986 0.771 1.00 78.75 89 GLU A O 1
ATOM 718 N N . GLU A 1 90 ? 10.753 -7.432 -1.027 1.00 69.50 90 GLU A N 1
ATOM 719 C CA . GLU A 1 90 ? 11.534 -8.256 -1.935 1.00 69.50 90 GLU A CA 1
ATOM 720 C C . GLU A 1 90 ? 12.958 -7.695 -2.013 1.00 69.50 90 GLU A C 1
ATOM 722 O O . GLU A 1 90 ? 13.208 -6.628 -2.572 1.00 69.50 90 GLU A O 1
ATOM 727 N N . GLU A 1 91 ? 13.909 -8.406 -1.407 1.00 66.69 91 GLU A N 1
ATOM 728 C CA . GLU A 1 91 ? 15.326 -8.096 -1.547 1.00 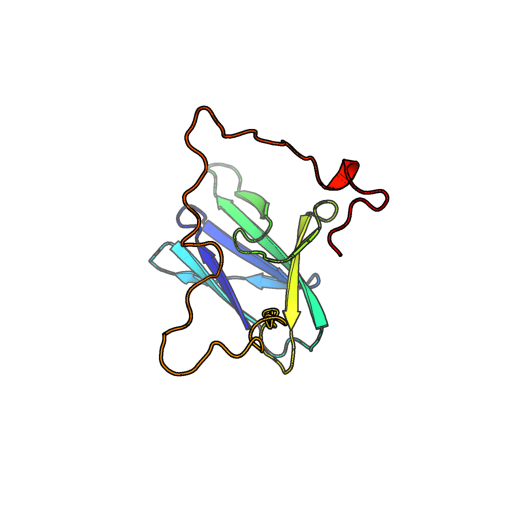66.69 91 GLU A CA 1
ATOM 729 C C . GLU A 1 91 ? 15.771 -8.482 -2.959 1.00 66.69 91 GLU A C 1
ATOM 731 O O . GLU A 1 91 ? 16.261 -9.589 -3.201 1.00 66.69 91 GLU A O 1
ATOM 736 N N . PHE A 1 92 ? 15.606 -7.563 -3.907 1.00 64.56 92 PHE A N 1
ATOM 737 C CA . PHE A 1 92 ? 16.196 -7.728 -5.224 1.00 64.56 92 PHE A CA 1
ATOM 738 C C . PHE A 1 92 ? 17.722 -7.627 -5.109 1.00 64.56 92 PHE A C 1
ATOM 740 O O . PHE A 1 92 ? 18.284 -6.557 -4.865 1.00 64.56 92 PHE A O 1
ATOM 747 N N . LYS A 1 93 ? 18.411 -8.760 -5.272 1.00 66.44 93 LYS A N 1
ATOM 748 C CA . LYS A 1 93 ? 19.874 -8.810 -5.361 1.00 66.44 93 LYS A CA 1
ATOM 749 C C . LYS A 1 93 ? 20.282 -8.750 -6.824 1.00 66.44 93 LYS A C 1
ATOM 751 O O . LYS A 1 93 ? 20.061 -9.704 -7.568 1.00 66.44 93 LYS A O 1
ATOM 756 N N . TRP A 1 94 ? 20.915 -7.650 -7.217 1.00 64.81 94 TRP A N 1
ATOM 757 C CA . TRP A 1 94 ? 21.501 -7.500 -8.543 1.00 64.81 94 TRP A CA 1
ATOM 758 C C . TRP A 1 94 ? 22.520 -8.620 -8.801 1.00 64.81 94 TRP A C 1
ATOM 760 O O . TRP A 1 94 ? 23.537 -8.741 -8.121 1.00 64.81 94 TRP A O 1
ATOM 770 N N . GLN A 1 95 ? 22.245 -9.475 -9.788 1.00 57.44 95 GLN A N 1
ATOM 771 C CA . GLN A 1 95 ? 23.089 -10.640 -10.096 1.00 57.44 95 GLN A CA 1
ATOM 772 C C . GLN A 1 95 ? 24.377 -10.280 -10.860 1.00 57.44 95 GLN A C 1
ATOM 774 O O . GLN A 1 95 ? 25.260 -11.122 -11.010 1.00 57.44 95 GLN A O 1
ATOM 779 N N . TYR A 1 96 ? 24.513 -9.031 -11.314 1.00 57.31 96 TYR A N 1
ATOM 780 C CA . TYR A 1 96 ? 25.640 -8.570 -12.132 1.00 57.31 96 TYR A CA 1
ATOM 781 C C . TYR A 1 96 ? 26.675 -7.732 -11.365 1.00 57.31 96 TYR A C 1
ATOM 783 O O . TYR A 1 96 ? 27.671 -7.307 -11.950 1.00 57.31 96 TYR A O 1
ATOM 791 N N . ASP A 1 97 ? 26.520 -7.580 -10.047 1.00 55.00 97 ASP A N 1
ATOM 792 C CA . ASP A 1 97 ? 27.484 -6.867 -9.194 1.00 55.00 97 ASP A CA 1
ATOM 793 C C . ASP A 1 97 ? 28.823 -7.618 -9.039 1.00 55.00 97 ASP A C 1
ATOM 795 O O . ASP A 1 97 ? 29.810 -7.056 -8.566 1.00 55.00 97 ASP A O 1
ATOM 799 N N . GLN A 1 98 ? 28.895 -8.893 -9.454 1.00 49.72 98 GLN A N 1
ATOM 800 C CA . GLN A 1 98 ? 30.120 -9.705 -9.398 1.00 49.72 98 GLN A CA 1
ATOM 801 C C . GLN A 1 98 ? 31.094 -9.478 -10.563 1.00 49.72 98 GLN A C 1
ATOM 803 O O . GLN A 1 98 ? 32.151 -10.116 -10.610 1.00 49.72 98 GLN A O 1
ATOM 808 N N . ILE A 1 99 ? 30.801 -8.554 -11.484 1.00 50.41 99 ILE A N 1
ATOM 809 C CA . ILE A 1 99 ? 31.806 -8.088 -12.442 1.00 50.41 99 ILE A CA 1
ATOM 810 C C . ILE A 1 99 ? 32.824 -7.246 -11.663 1.00 50.41 99 ILE A C 1
ATOM 812 O O . ILE A 1 99 ? 32.636 -6.050 -11.447 1.00 50.41 99 ILE A O 1
ATOM 816 N N . LYS A 1 100 ? 33.915 -7.881 -11.215 1.00 46.56 100 LYS A N 1
ATOM 817 C CA . LYS A 1 100 ? 35.050 -7.180 -10.604 1.00 46.56 100 LYS A CA 1
ATOM 818 C C . LYS A 1 100 ? 35.607 -6.166 -11.602 1.00 46.56 100 LYS A C 1
ATOM 820 O O . LYS A 1 100 ? 36.179 -6.543 -12.625 1.00 46.56 100 LYS A O 1
ATOM 825 N N . LEU A 1 101 ? 35.444 -4.885 -11.288 1.00 48.59 101 LEU A N 1
ATOM 826 C CA . LEU A 1 101 ? 36.142 -3.804 -11.972 1.00 48.59 101 LEU A CA 1
ATOM 827 C C . LEU A 1 101 ? 37.646 -3.888 -11.638 1.00 48.59 101 LEU A C 1
ATOM 829 O O . LEU A 1 101 ? 37.985 -4.242 -10.507 1.00 48.59 101 LEU A O 1
ATOM 833 N N . PRO A 1 102 ? 38.553 -3.584 -12.586 1.00 48.97 102 PRO A N 1
ATOM 834 C CA . PRO A 1 102 ? 39.988 -3.534 -12.317 1.00 48.97 102 PRO A CA 1
ATOM 835 C C . PRO A 1 102 ? 40.315 -2.536 -11.200 1.00 48.97 102 PRO A C 1
ATOM 837 O O . PRO A 1 102 ? 39.682 -1.484 -11.093 1.00 48.97 102 PRO A O 1
ATOM 840 N N . ASP A 1 103 ? 41.315 -2.884 -10.392 1.00 53.12 103 ASP A N 1
ATOM 841 C CA . ASP A 1 103 ? 41.659 -2.242 -9.123 1.00 53.12 103 ASP A CA 1
ATOM 842 C C . ASP A 1 103 ? 41.699 -0.697 -9.183 1.00 53.12 103 ASP A C 1
ATOM 844 O O . ASP A 1 103 ? 42.371 -0.098 -10.027 1.00 53.12 103 ASP A O 1
ATOM 848 N N . ASN A 1 104 ? 41.025 -0.071 -8.205 1.00 49.16 104 ASN A N 1
ATOM 849 C CA . ASN A 1 104 ? 41.081 1.350 -7.804 1.00 49.16 104 ASN A CA 1
ATOM 850 C C . ASN A 1 104 ? 40.055 2.360 -8.356 1.00 49.16 104 ASN A C 1
ATOM 852 O O . ASN A 1 104 ? 40.379 3.550 -8.374 1.00 49.16 104 ASN A O 1
ATOM 856 N N . LYS A 1 105 ? 38.820 1.993 -8.734 1.00 47.22 105 LYS A N 1
ATOM 857 C CA . LYS A 1 105 ? 37.761 3.004 -8.979 1.00 47.22 105 LYS A CA 1
ATOM 858 C C . LYS A 1 105 ? 36.386 2.557 -8.476 1.00 47.22 105 LYS A C 1
ATOM 860 O O . LYS A 1 105 ? 36.013 1.403 -8.635 1.00 47.22 105 LYS A O 1
ATOM 865 N N . GLU A 1 106 ? 35.682 3.499 -7.849 1.00 49.28 106 GLU A N 1
ATOM 866 C CA . GLU A 1 106 ? 34.300 3.413 -7.361 1.00 49.28 106 GLU A CA 1
ATOM 867 C C . GLU A 1 1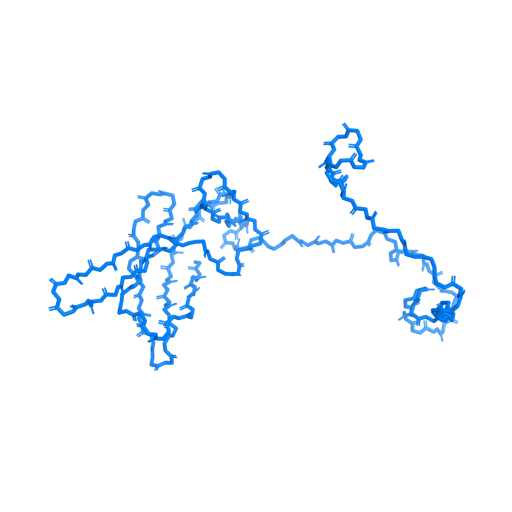06 ? 33.353 2.716 -8.348 1.00 49.28 106 GLU A C 1
ATOM 869 O O . GLU A 1 106 ? 33.534 2.787 -9.567 1.00 49.28 106 GLU A O 1
ATOM 874 N N . PHE A 1 107 ? 32.305 2.089 -7.810 1.00 46.28 107 PHE A N 1
ATOM 875 C CA . PHE A 1 107 ? 31.212 1.528 -8.595 1.00 46.28 107 PHE A CA 1
ATOM 876 C C . PHE A 1 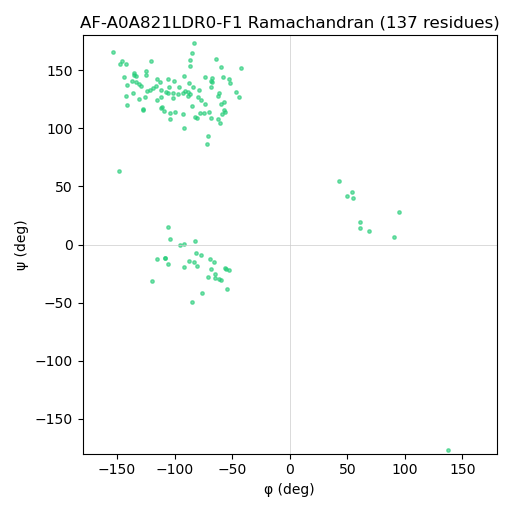107 ? 30.539 2.658 -9.394 1.00 46.28 107 PHE A C 1
ATOM 878 O O . PHE A 1 107 ? 29.822 3.490 -8.843 1.00 46.28 107 PHE A O 1
ATOM 885 N N . LYS A 1 108 ? 30.815 2.718 -10.698 1.00 47.47 108 LYS A N 1
ATOM 886 C CA . LYS A 1 108 ? 30.107 3.566 -11.659 1.00 47.47 108 LYS A CA 1
ATOM 887 C C . LYS A 1 108 ? 29.132 2.687 -12.424 1.00 47.47 108 LYS A C 1
ATOM 889 O O . LYS A 1 108 ? 29.555 1.697 -13.021 1.00 47.47 108 LYS A O 1
ATOM 894 N N . TRP A 1 109 ? 27.859 3.069 -12.452 1.00 50.00 109 TRP A N 1
ATOM 895 C CA . TRP A 1 109 ? 26.896 2.552 -13.421 1.00 50.00 109 TRP A CA 1
ATOM 896 C C . TRP A 1 109 ? 27.534 2.513 -14.818 1.00 50.00 109 TRP A C 1
ATOM 898 O O . TRP A 1 109 ? 28.061 3.523 -15.291 1.00 50.00 109 TRP A O 1
ATOM 908 N N . GLN A 1 110 ? 27.497 1.359 -15.491 1.00 51.00 110 GLN A N 1
ATOM 909 C CA . GLN A 1 110 ? 28.110 1.205 -16.822 1.00 51.00 110 GLN A CA 1
ATOM 910 C C . GLN A 1 110 ? 27.419 2.061 -17.902 1.00 51.00 110 GLN A C 1
ATOM 912 O O . GLN A 1 110 ? 27.993 2.276 -18.967 1.00 51.00 110 GLN A O 1
ATOM 917 N N . TYR A 1 111 ? 26.218 2.579 -17.613 1.00 53.97 111 TYR A N 1
ATOM 918 C CA . TYR A 1 111 ? 25.375 3.339 -18.539 1.00 53.97 111 TYR A CA 1
ATOM 919 C C . TYR A 1 111 ? 25.155 4.810 -18.129 1.00 53.97 111 TYR A C 1
ATOM 921 O O . TYR A 1 111 ? 24.775 5.604 -18.981 1.00 53.97 111 TYR A O 1
ATOM 929 N N . ASP A 1 112 ? 25.487 5.233 -16.900 1.00 52.75 112 ASP A N 1
ATOM 930 C CA . ASP A 1 112 ? 25.360 6.652 -16.488 1.00 52.75 112 ASP A CA 1
ATOM 931 C C . ASP A 1 112 ? 26.348 7.573 -17.212 1.00 52.75 112 ASP A C 1
ATOM 933 O O . ASP A 1 112 ? 26.178 8.789 -17.266 1.00 52.75 112 ASP A O 1
ATOM 937 N N . GLN A 1 113 ? 27.430 6.995 -17.739 1.00 52.84 113 GLN A N 1
ATOM 938 C CA . GLN A 1 113 ? 28.450 7.709 -18.507 1.00 52.84 113 GLN A CA 1
ATOM 939 C C . GLN A 1 113 ? 28.197 7.618 -20.019 1.00 52.84 113 GLN A C 1
ATOM 941 O O . GLN A 1 113 ? 28.979 8.167 -20.797 1.00 52.84 113 GLN A O 1
ATOM 946 N N . ILE A 1 114 ? 27.132 6.931 -20.454 1.00 61.06 114 ILE A N 1
ATOM 947 C CA . ILE A 1 114 ? 26.739 6.925 -21.859 1.00 61.06 114 ILE A CA 1
ATOM 948 C C . ILE A 1 114 ? 26.103 8.272 -22.141 1.00 61.06 114 ILE A C 1
ATOM 950 O O . ILE A 1 114 ? 25.043 8.610 -21.613 1.00 61.06 114 ILE A O 1
ATOM 954 N N . LYS A 1 115 ? 26.776 9.057 -22.983 1.00 66.62 115 LYS A N 1
ATOM 955 C CA . LYS A 1 115 ? 26.174 10.258 -23.546 1.00 66.62 115 LYS A CA 1
ATOM 956 C C . LYS A 1 115 ? 24.886 9.810 -24.236 1.00 66.62 115 LYS A C 1
ATOM 958 O O . LYS A 1 115 ? 24.949 9.044 -25.198 1.00 66.62 115 LYS A O 1
ATOM 963 N N . LEU A 1 116 ? 23.741 10.257 -23.716 1.00 71.00 116 LEU A N 1
ATOM 964 C CA . LEU A 1 116 ? 22.465 10.052 -24.390 1.00 71.00 116 LEU A CA 1
ATOM 965 C C . LEU A 1 116 ? 22.612 10.549 -25.837 1.00 71.00 116 LEU A C 1
ATOM 967 O O . LEU A 1 116 ? 23.271 11.577 -26.044 1.00 71.00 116 LEU A O 1
ATOM 971 N N . PRO A 1 117 ? 22.065 9.824 -26.828 1.00 76.31 117 PRO A N 1
ATOM 972 C CA . PRO A 1 117 ? 22.118 10.274 -28.211 1.00 76.31 117 PRO A CA 1
ATOM 973 C C . PRO A 1 117 ? 21.575 11.701 -28.303 1.00 76.31 117 PRO A C 1
ATOM 975 O O . PRO A 1 117 ? 20.634 12.063 -27.589 1.00 76.31 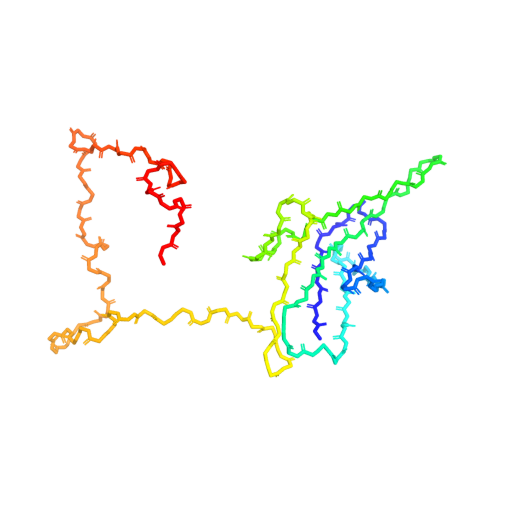117 PRO A O 1
ATOM 978 N N . ASP A 1 118 ? 22.181 12.527 -29.160 1.00 80.50 118 ASP A N 1
ATOM 979 C CA . ASP A 1 118 ? 21.678 13.883 -29.365 1.00 80.50 118 ASP A CA 1
ATOM 980 C C . ASP A 1 118 ? 20.222 13.797 -29.868 1.00 80.50 118 ASP A C 1
ATOM 982 O O . ASP A 1 118 ? 19.843 12.829 -30.524 1.00 80.50 118 ASP A O 1
ATOM 986 N N . ASN A 1 119 ? 19.380 14.805 -29.610 1.00 81.06 119 ASN A N 1
ATOM 987 C CA . ASN A 1 119 ? 17.938 14.739 -29.930 1.00 81.06 119 ASN A CA 1
ATOM 988 C C . ASN A 1 119 ? 17.619 14.365 -31.393 1.00 81.06 119 ASN A C 1
ATOM 990 O O . ASN A 1 119 ? 16.515 13.925 -31.689 1.00 81.06 119 ASN A O 1
ATOM 994 N N . LYS A 1 120 ? 18.565 14.577 -32.317 1.00 84.25 120 LYS A N 1
ATOM 995 C CA . LYS A 1 120 ? 18.439 14.244 -33.746 1.00 84.25 120 LYS A CA 1
ATOM 996 C C . LYS A 1 120 ? 18.755 12.777 -34.068 1.00 84.25 120 LYS A C 1
ATOM 998 O O . LYS A 1 120 ? 18.452 12.329 -35.167 1.00 84.25 120 LYS A O 1
ATOM 1003 N N . GLU A 1 121 ? 19.382 12.070 -33.136 1.00 81.56 121 GLU A N 1
ATOM 1004 C CA . GLU A 1 121 ? 19.800 10.666 -33.215 1.00 81.56 121 GLU A CA 1
ATOM 1005 C C . GLU A 1 121 ? 18.936 9.765 -32.313 1.00 81.56 121 GLU A C 1
ATOM 1007 O O . GLU A 1 121 ? 18.993 8.541 -32.423 1.00 81.56 121 GLU A O 1
ATOM 1012 N N . LEU A 1 122 ? 18.126 10.357 -31.424 1.00 85.00 122 LEU A N 1
ATOM 1013 C CA . LEU A 1 122 ? 17.211 9.635 -30.547 1.00 85.00 122 LEU A CA 1
ATOM 1014 C C . LEU A 1 122 ? 16.053 9.034 -31.353 1.00 85.00 122 LEU A C 1
ATOM 1016 O O . LEU A 1 122 ? 15.192 9.747 -31.868 1.00 85.00 122 LEU A O 1
ATOM 1020 N N . ILE A 1 123 ? 16.003 7.707 -31.394 1.00 83.94 123 ILE A N 1
ATOM 1021 C CA . ILE A 1 123 ? 14.855 6.948 -31.888 1.00 83.94 123 ILE A CA 1
ATOM 1022 C C . ILE A 1 123 ? 14.202 6.285 -30.676 1.00 83.94 123 ILE A C 1
ATOM 1024 O O . ILE A 1 123 ? 14.817 5.444 -30.021 1.00 83.94 123 ILE A O 1
ATOM 1028 N N . LEU A 1 124 ? 12.971 6.690 -30.361 1.00 87.81 124 LEU A N 1
ATOM 1029 C CA . LEU A 1 124 ? 12.185 6.120 -29.268 1.00 87.81 124 LEU A CA 1
ATOM 1030 C C . LEU A 1 124 ? 11.308 4.988 -29.795 1.00 87.81 124 LEU A C 1
ATOM 1032 O O . LEU A 1 124 ? 10.578 5.165 -30.769 1.00 87.81 124 LEU A O 1
ATOM 1036 N N . TYR A 1 125 ? 11.362 3.849 -29.113 1.00 88.12 125 TYR A N 1
ATOM 1037 C CA . TYR A 1 125 ? 10.442 2.742 -29.328 1.00 88.12 125 TYR A CA 1
ATOM 1038 C C . TYR A 1 125 ? 9.442 2.728 -28.180 1.00 88.12 125 TYR A C 1
ATOM 1040 O O . TYR A 1 125 ? 9.790 2.404 -27.046 1.00 88.12 125 TYR A O 1
ATOM 1048 N N . GLU A 1 126 ? 8.208 3.115 -28.479 1.00 91.56 126 GLU A N 1
ATOM 1049 C CA . GLU A 1 126 ? 7.093 2.928 -27.561 1.00 91.56 126 GLU A CA 1
ATOM 1050 C C . GLU A 1 126 ? 6.657 1.463 -27.620 1.00 91.56 126 GLU A C 1
ATOM 1052 O O . GLU A 1 126 ? 6.396 0.920 -28.694 1.00 91.56 126 GLU A O 1
ATOM 1057 N N . LEU A 1 127 ? 6.637 0.809 -26.463 1.00 88.25 127 LEU A N 1
ATOM 1058 C CA . LEU A 1 127 ? 6.366 -0.616 -26.345 1.00 88.25 127 LEU A CA 1
ATOM 1059 C C . LEU A 1 127 ? 5.310 -0.841 -25.272 1.00 88.25 127 LEU A C 1
ATOM 1061 O O . LEU A 1 127 ? 5.488 -0.455 -24.116 1.00 88.25 127 LEU A O 1
ATOM 1065 N N . TYR A 1 128 ? 4.233 -1.524 -25.649 1.00 86.31 128 TYR A N 1
ATOM 1066 C CA . TYR A 1 128 ? 3.255 -2.039 -24.705 1.00 86.31 128 TYR A CA 1
ATOM 1067 C C . TYR A 1 128 ? 3.639 -3.472 -24.326 1.00 86.31 128 TYR A C 1
ATOM 1069 O O . TYR A 1 128 ? 3.419 -4.409 -25.088 1.00 86.31 128 TYR A O 1
ATOM 1077 N N . VAL A 1 129 ? 4.261 -3.638 -23.154 1.00 83.94 129 VAL A N 1
ATOM 1078 C CA . VAL A 1 129 ? 4.893 -4.905 -22.725 1.00 83.94 129 VAL A CA 1
ATOM 1079 C C . VAL A 1 129 ? 3.938 -6.103 -22.783 1.00 83.94 129 VAL A C 1
ATOM 1081 O O . VAL A 1 129 ? 4.347 -7.196 -23.178 1.00 83.94 129 VAL A O 1
ATOM 1084 N N . ALA A 1 130 ? 2.672 -5.891 -22.420 1.00 80.81 130 ALA A N 1
ATOM 1085 C CA . ALA A 1 130 ? 1.670 -6.951 -22.374 1.00 80.81 130 ALA A CA 1
ATOM 1086 C C . ALA A 1 130 ? 1.351 -7.551 -23.757 1.00 80.81 130 ALA A C 1
ATOM 1088 O O . ALA A 1 130 ? 1.006 -8.723 -23.827 1.00 80.81 130 ALA A O 1
ATOM 1089 N N . ASP A 1 131 ? 1.495 -6.776 -24.835 1.00 84.06 131 ASP A N 1
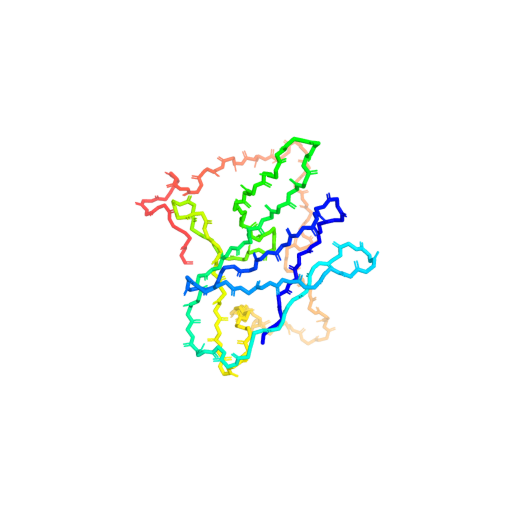ATOM 1090 C CA . ASP A 1 131 ? 1.209 -7.206 -26.216 1.00 84.06 131 ASP A CA 1
ATOM 1091 C C . ASP A 1 131 ? 2.492 -7.464 -27.028 1.00 84.06 131 ASP A C 1
ATOM 1093 O O . ASP A 1 131 ? 2.485 -8.120 -28.063 1.00 84.06 131 ASP A O 1
ATOM 1097 N N . PHE A 1 132 ? 3.635 -6.966 -26.547 1.00 82.94 132 PHE A N 1
ATOM 1098 C CA . PHE A 1 132 ? 4.924 -7.128 -27.220 1.00 82.94 132 PHE A CA 1
ATOM 1099 C C . PHE A 1 132 ? 5.583 -8.495 -26.976 1.00 82.94 132 PHE A C 1
ATOM 1101 O O . PHE A 1 132 ? 6.493 -8.883 -27.707 1.00 82.94 132 PHE A O 1
ATOM 1108 N N . SER A 1 133 ? 5.162 -9.221 -25.940 1.00 80.19 133 SER A N 1
ATOM 1109 C CA . SER A 1 133 ? 5.701 -10.544 -25.619 1.00 80.19 133 SER A CA 1
ATOM 1110 C C . SER A 1 133 ? 4.633 -11.618 -25.774 1.00 80.19 133 SER A C 1
ATOM 1112 O O . SER A 1 133 ? 3.498 -11.421 -25.353 1.00 80.19 133 SER A O 1
ATOM 1114 N N . ASP A 1 134 ? 5.019 -12.794 -26.278 1.00 73.06 134 ASP A N 1
ATOM 1115 C CA . ASP A 1 134 ? 4.108 -13.939 -26.461 1.00 73.06 134 ASP A CA 1
ATOM 1116 C C . ASP A 1 134 ? 3.386 -14.361 -25.165 1.00 73.06 134 ASP A C 1
ATOM 1118 O O . ASP A 1 134 ? 2.354 -15.028 -25.209 1.00 73.06 134 ASP A O 1
ATOM 1122 N N . SER A 1 135 ? 3.939 -13.999 -24.000 1.00 75.06 135 SER A N 1
ATOM 1123 C CA . SER A 1 135 ? 3.381 -14.332 -22.684 1.00 75.06 135 SER A CA 1
ATOM 1124 C C . SER A 1 135 ? 2.766 -13.150 -21.929 1.00 75.06 135 SER A C 1
ATOM 1126 O O . SER A 1 135 ? 2.111 -13.379 -20.911 1.00 75.06 135 SER A O 1
ATOM 1128 N N . GLY A 1 136 ? 2.987 -11.911 -22.382 1.00 63.50 136 GLY A N 1
ATOM 1129 C CA . GLY A 1 136 ? 2.518 -10.689 -21.720 1.00 63.50 136 GLY A CA 1
ATOM 1130 C C . GLY A 1 136 ? 3.054 -10.465 -20.299 1.00 63.50 136 GLY A C 1
ATOM 1131 O O . GLY A 1 136 ? 2.443 -9.720 -19.533 1.00 63.50 136 GLY A O 1
ATOM 1132 N N . LYS A 1 137 ? 4.155 -11.123 -19.908 1.00 63.97 137 LYS A N 1
ATOM 1133 C CA . LYS A 1 137 ? 4.710 -11.101 -18.543 1.00 63.97 137 LYS A CA 1
ATOM 1134 C C . LYS A 1 137 ? 6.169 -10.653 -18.535 1.00 63.97 137 LYS A C 1
ATOM 1136 O O . LYS A 1 137 ? 6.931 -10.975 -19.443 1.00 63.97 137 LYS A O 1
ATOM 1141 N N . PHE A 1 138 ? 6.559 -9.946 -17.475 1.00 64.00 138 PHE A N 1
ATOM 1142 C CA . PHE A 1 138 ? 7.970 -9.774 -17.129 1.00 64.00 138 PHE A CA 1
ATOM 1143 C C . PHE A 1 138 ? 8.531 -11.139 -16.677 1.00 64.00 138 PHE A C 1
ATOM 1145 O O . PHE A 1 138 ? 7.835 -11.866 -15.964 1.00 64.00 138 PHE A O 1
ATOM 1152 N N . LEU A 1 139 ? 9.726 -11.504 -17.160 1.00 51.84 139 LEU A N 1
ATOM 1153 C CA . LEU A 1 139 ? 10.437 -12.742 -16.795 1.00 51.84 139 LEU A CA 1
ATOM 1154 C C . LEU A 1 139 ? 10.942 -12.710 -15.351 1.00 51.84 139 LEU A C 1
ATOM 1156 O O . LEU A 1 139 ? 11.400 -11.625 -14.926 1.00 51.84 139 LEU A O 1
#

Foldseek 3Di:
DKDKDQAQQFDWKWKQKQNDTDTFDQDPNRMTMDDDPDDDAAKIKIWMWTWHDDPVDIDIDIAEGPPAPAADPVVRTGIFGADPNDTDDPPDDDPPPPPDDPPDDDDDDPCVPPDDPDPVPDDDDDDDQLPNDPNRDDD